Protein AF-A0AAW9JE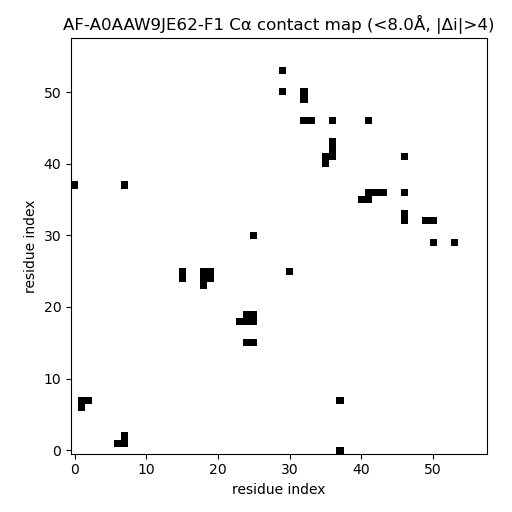62-F1 (afdb_monomer)

Organism: Bacillus thuringiensis (NCBI:txid1428)

InterPro domains:
  IPR033788 Antitoxin VbhA-like [cd11586] (6-55)
  IPR041535 Antitoxin VbhA [PF18495] (10-51)
  IPR043038 Antitoxin VbhA domain superfamily [G3DSA:1.10.8.1050] (3-58)

Nearest PDB structures (foldseek):
  5eu0-assembly1_B  TM=6.645E-01  e=8.819E-02  Bartonella rochalimae ATCC BAA-1498
  5nh2-assembly1_B  TM=6.516E-01  e=4.555E-01  Bartonella henselae str. Houston-1

Mean predicted aligned error: 2.87 Å

Secondary structure (DSSP, 8-state):
--SSHHHHHHHHHHHHHHHHHTT----HHHHHHHHHHHTTSS-HHHHHHHHHHHHH--

Foldseek 3Di:
DDPDPVSVVVVLVVVQVVCVVVVHHQDPQNVVLVVCVVVVVDDPVVSVVSVVVVVPPD

Sequence (58 aa):
MFKNEEELQKAFEAAKATLAIEGLTVTKEMEKVIKDKLRGKITMEELIHLADAIARRK

Radius of gyration: 12.03 Å; Cα contacts (8 Å, |Δi|>4): 26; chains: 1; bounding box: 28×25×30 Å

Solvent-accessible surface area (backbone atoms only — not comparable to full-atom values): 3506 Å² total; per-residue (Å²): 130,72,91,46,71,67,56,45,48,52,55,50,52,52,52,50,51,57,39,44,75,74,72,41,82,81,49,76,68,56,50,50,52,54,50,37,38,77,70,64,76,44,51,72,68,53,48,53,54,52,51,51,54,63,69,64,71,116

pLDDT: mean 94.54, std 6.19, range [59.69, 98.5]

Structure (mmCIF, N/CA/C/O backbone):
data_AF-A0AAW9JE62-F1
#
_entry.id   AF-A0AAW9JE62-F1
#
loop_
_atom_site.group_PDB
_atom_site.id
_atom_site.type_symbol
_atom_site.label_atom_id
_atom_site.label_alt_id
_atom_site.label_comp_id
_atom_site.label_asym_id
_atom_site.label_entity_id
_atom_site.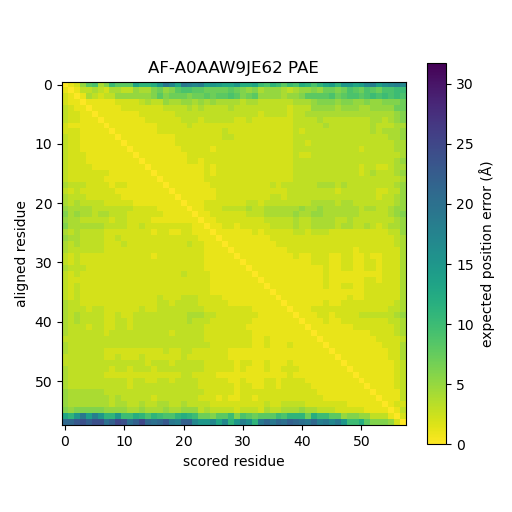label_seq_id
_atom_site.pdbx_PDB_ins_code
_atom_site.Cartn_x
_atom_site.Cartn_y
_atom_site.Cartn_z
_atom_site.occupancy
_atom_site.B_iso_or_equiv
_atom_site.auth_seq_id
_atom_site.auth_comp_id
_atom_site.auth_asym_id
_atom_site.auth_atom_id
_atom_site.pdbx_PDB_model_num
ATOM 1 N N . MET A 1 1 ? -2.984 2.783 13.682 1.00 70.38 1 MET A N 1
ATOM 2 C CA . MET A 1 1 ? -3.688 3.517 12.607 1.00 70.38 1 MET A CA 1
ATOM 3 C C . MET A 1 1 ? -2.973 4.849 12.442 1.00 70.38 1 MET A C 1
ATOM 5 O O . MET A 1 1 ? -2.574 5.403 13.461 1.00 70.38 1 MET A O 1
ATOM 9 N N . PHE A 1 2 ? -2.728 5.304 11.212 1.00 86.56 2 PHE A N 1
ATOM 10 C CA . PHE A 1 2 ? -2.055 6.586 10.959 1.00 86.56 2 PHE A CA 1
ATOM 11 C C . PHE A 1 2 ? -2.909 7.747 11.471 1.00 86.56 2 PHE A C 1
ATOM 13 O O . PHE A 1 2 ? -4.135 7.690 11.376 1.00 86.56 2 PHE A O 1
ATOM 20 N N . LYS A 1 3 ? -2.277 8.785 1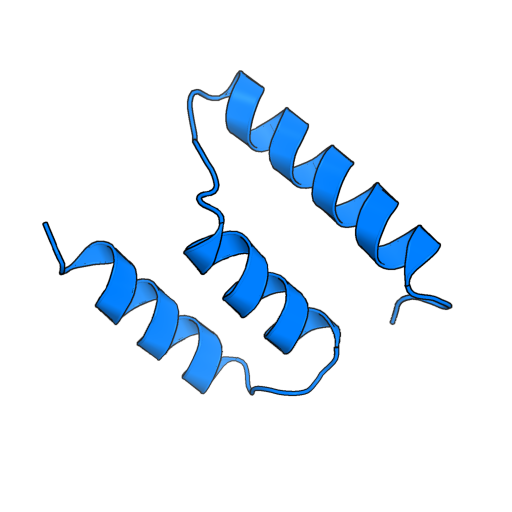2.019 1.00 88.62 3 LYS A N 1
ATOM 21 C CA . LYS A 1 3 ? -2.976 9.936 12.606 1.00 88.62 3 LYS A CA 1
ATOM 22 C C . LYS A 1 3 ? -3.519 10.880 11.538 1.00 88.62 3 LYS A C 1
ATOM 24 O O . LYS A 1 3 ? -4.508 11.563 11.780 1.00 88.62 3 LYS A O 1
ATOM 29 N N . ASN A 1 4 ? -2.868 10.942 10.377 1.00 92.06 4 ASN A N 1
ATOM 30 C CA . ASN A 1 4 ? -3.275 11.767 9.244 1.00 92.06 4 ASN A CA 1
ATOM 31 C C . ASN A 1 4 ? -2.709 11.229 7.914 1.00 92.06 4 ASN A C 1
ATOM 33 O O . ASN A 1 4 ? -1.926 10.276 7.882 1.00 92.06 4 ASN A O 1
ATOM 37 N N . GLU A 1 5 ? -3.123 11.854 6.810 1.00 92.38 5 GLU A N 1
ATOM 38 C CA . GLU A 1 5 ? -2.711 11.476 5.453 1.00 92.38 5 GLU A CA 1
ATOM 39 C C . GLU A 1 5 ? -1.210 11.710 5.202 1.00 92.38 5 GLU A C 1
ATOM 41 O O . GLU A 1 5 ? -0.588 10.946 4.471 1.00 92.38 5 GLU A O 1
ATOM 46 N N . GLU A 1 6 ? -0.602 12.715 5.837 1.00 95.00 6 GLU A N 1
ATOM 47 C CA . GLU A 1 6 ? 0.833 12.989 5.704 1.00 95.00 6 GLU A CA 1
ATOM 48 C C . GLU A 1 6 ? 1.682 11.867 6.322 1.00 95.00 6 GLU A C 1
ATOM 50 O O . GLU A 1 6 ? 2.666 11.426 5.727 1.00 95.00 6 GLU A O 1
ATOM 55 N N . GLU A 1 7 ? 1.291 11.367 7.495 1.00 94.81 7 GLU A N 1
ATOM 56 C CA . GLU A 1 7 ? 1.955 10.250 8.169 1.00 94.81 7 GLU A CA 1
ATOM 57 C C . GLU A 1 7 ? 1.830 8.961 7.349 1.00 94.81 7 GLU A C 1
ATOM 59 O O . GLU A 1 7 ? 2.824 8.262 7.145 1.00 94.81 7 GLU A O 1
ATOM 64 N N . LEU A 1 8 ? 0.632 8.687 6.817 1.00 93.88 8 LEU A N 1
ATOM 65 C CA . LEU A 1 8 ? 0.404 7.575 5.893 1.00 93.88 8 LEU A CA 1
ATOM 66 C C . LEU A 1 8 ? 1.304 7.694 4.656 1.00 93.88 8 LEU A C 1
ATOM 68 O O . LEU A 1 8 ? 1.953 6.721 4.273 1.00 93.88 8 LEU A O 1
ATOM 72 N N . GLN A 1 9 ? 1.367 8.879 4.047 1.00 94.69 9 GLN A N 1
ATOM 73 C CA . GLN A 1 9 ? 2.171 9.121 2.855 1.00 94.69 9 GLN A CA 1
ATOM 74 C C . GLN A 1 9 ? 3.664 8.918 3.131 1.00 94.69 9 GLN A C 1
ATOM 76 O O . GLN A 1 9 ? 4.328 8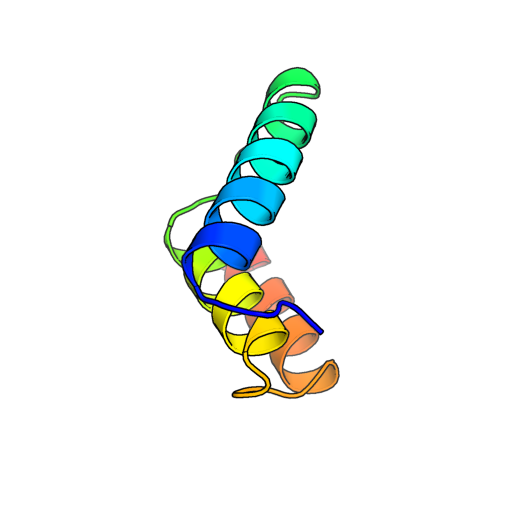.224 2.366 1.00 94.69 9 GLN A O 1
ATOM 81 N N . LYS A 1 10 ? 4.193 9.455 4.236 1.00 95.75 10 LYS A N 1
ATOM 82 C CA . LYS A 1 10 ? 5.603 9.270 4.620 1.00 95.75 10 LYS A CA 1
ATOM 83 C C . LYS A 1 10 ? 5.945 7.799 4.848 1.00 95.75 10 LYS A C 1
ATOM 85 O O . LYS A 1 10 ? 6.959 7.328 4.340 1.00 95.75 10 LYS A O 1
ATOM 90 N N . ALA A 1 11 ? 5.097 7.069 5.573 1.00 95.06 11 ALA A N 1
ATOM 91 C CA . ALA A 1 11 ? 5.303 5.644 5.816 1.00 95.06 11 ALA A CA 1
ATOM 92 C C . ALA A 1 11 ? 5.240 4.824 4.518 1.00 95.06 11 ALA A C 1
ATOM 94 O O . ALA A 1 11 ? 6.043 3.913 4.318 1.00 95.06 11 ALA A O 1
ATOM 95 N N . PHE A 1 12 ? 4.316 5.170 3.618 1.00 95.31 12 PHE A N 1
ATOM 96 C CA . PHE A 1 12 ? 4.184 4.511 2.325 1.00 95.31 12 PHE A CA 1
ATOM 97 C C . PHE A 1 12 ? 5.399 4.758 1.418 1.00 95.31 12 PHE A C 1
ATOM 99 O O . PHE A 1 12 ? 5.931 3.806 0.852 1.00 95.31 12 PHE A O 1
ATOM 106 N N . GLU A 1 13 ? 5.879 6.002 1.308 1.00 95.56 13 GLU A N 1
ATOM 107 C CA . GLU A 1 13 ? 7.078 6.317 0.515 1.00 95.56 13 GLU A CA 1
ATOM 108 C C . GLU A 1 13 ? 8.334 5.642 1.077 1.00 95.56 13 GLU A C 1
ATOM 110 O O . GLU A 1 13 ? 9.146 5.131 0.309 1.00 95.56 13 GLU A O 1
ATOM 115 N N . ALA A 1 14 ? 8.471 5.561 2.405 1.00 96.38 14 ALA A N 1
ATOM 116 C CA . ALA A 1 14 ? 9.567 4.823 3.030 1.00 96.38 14 ALA A CA 1
ATOM 117 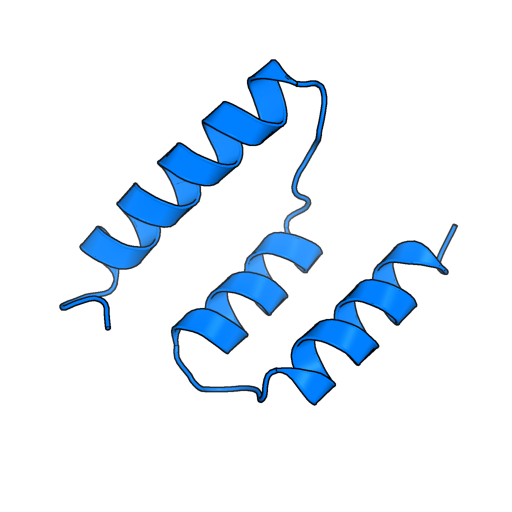C C . ALA A 1 14 ? 9.534 3.331 2.648 1.00 96.38 14 ALA A C 1
ATOM 119 O O . ALA A 1 14 ? 10.542 2.790 2.199 1.00 96.38 14 ALA A O 1
ATOM 120 N N . ALA A 1 15 ? 8.368 2.683 2.744 1.00 96.31 15 ALA A N 1
ATOM 121 C CA . ALA A 1 15 ? 8.208 1.282 2.348 1.00 96.31 15 ALA A CA 1
ATOM 122 C C . ALA A 1 15 ? 8.480 1.065 0.848 1.00 96.31 15 ALA A C 1
ATOM 124 O O . ALA A 1 15 ? 9.150 0.107 0.462 1.00 96.31 15 ALA A O 1
ATOM 125 N N . LYS A 1 16 ? 8.005 1.976 -0.008 1.00 96.19 16 LYS A N 1
ATOM 126 C CA . LYS A 1 16 ? 8.242 1.947 -1.456 1.00 96.19 16 LYS A CA 1
ATOM 127 C C . LYS A 1 16 ? 9.725 2.087 -1.799 1.00 96.19 16 LYS A C 1
ATOM 129 O O . LYS A 1 16 ? 10.202 1.382 -2.683 1.00 96.19 16 LYS A O 1
ATOM 134 N N . ALA A 1 17 ? 10.456 2.949 -1.093 1.00 96.62 17 ALA A N 1
ATOM 135 C CA . ALA A 1 17 ? 11.899 3.091 -1.257 1.00 96.62 17 ALA A CA 1
ATOM 136 C C . ALA A 1 17 ? 12.647 1.805 -0.864 1.00 96.62 17 ALA A C 1
ATOM 138 O O . ALA A 1 17 ? 13.545 1.387 -1.589 1.00 96.62 17 ALA A O 1
ATOM 139 N N . THR A 1 18 ? 12.246 1.138 0.225 1.00 97.56 18 THR A N 1
ATOM 140 C CA . THR A 1 18 ? 12.817 -0.162 0.619 1.00 97.56 18 THR A CA 1
ATOM 141 C C . THR A 1 18 ? 12.597 -1.229 -0.451 1.00 97.56 18 THR A C 1
ATOM 143 O O . THR A 1 18 ? 13.543 -1.904 -0.838 1.00 97.56 18 THR A O 1
ATOM 146 N N . LEU A 1 19 ? 11.382 -1.332 -0.995 1.00 96.94 19 LEU A N 1
ATOM 147 C CA . LEU A 1 19 ? 11.085 -2.261 -2.089 1.00 96.94 19 LEU A CA 1
ATOM 148 C C . LEU A 1 19 ? 11.922 -1.955 -3.340 1.00 96.94 19 LEU A C 1
ATOM 150 O O . LEU A 1 19 ? 12.454 -2.868 -3.967 1.00 96.94 19 LEU A O 1
ATOM 154 N N . ALA A 1 20 ? 12.102 -0.675 -3.669 1.00 97.19 20 ALA A N 1
ATOM 155 C CA . ALA A 1 20 ? 12.909 -0.266 -4.814 1.00 97.19 20 ALA A CA 1
ATOM 156 C C . ALA A 1 20 ? 14.391 -0.659 -4.675 1.00 97.19 20 ALA A C 1
ATOM 158 O O . ALA A 1 20 ? 15.006 -1.030 -5.675 1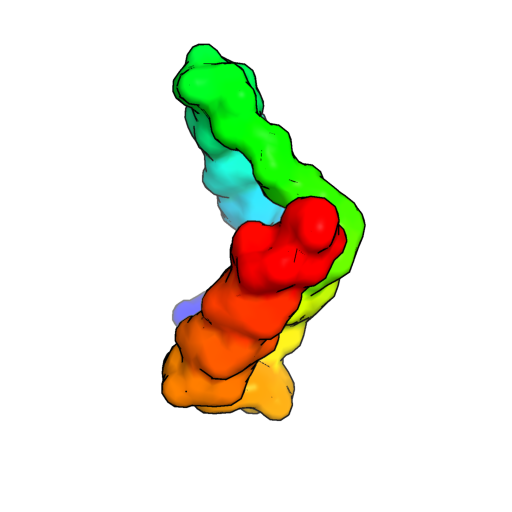.00 97.19 20 ALA A O 1
ATOM 159 N N . ILE A 1 21 ? 14.956 -0.634 -3.459 1.00 97.44 21 ILE A N 1
ATOM 160 C CA . ILE A 1 21 ? 16.323 -1.125 -3.183 1.00 97.44 21 ILE A CA 1
ATOM 161 C C . ILE A 1 21 ? 16.453 -2.613 -3.541 1.00 97.44 21 ILE A C 1
ATOM 163 O O . ILE A 1 21 ? 17.484 -3.032 -4.060 1.00 97.44 21 ILE A O 1
ATOM 167 N N . GLU A 1 22 ? 15.397 -3.397 -3.331 1.00 97.31 22 GLU A N 1
ATOM 168 C CA . GLU A 1 22 ? 15.335 -4.822 -3.684 1.00 97.31 22 GLU A CA 1
ATOM 169 C C . GLU A 1 22 ? 14.987 -5.067 -5.166 1.00 97.31 22 GLU A C 1
ATOM 171 O O . GLU A 1 22 ? 14.783 -6.205 -5.587 1.00 97.31 22 GLU A O 1
ATOM 176 N N . GLY A 1 23 ? 14.903 -4.010 -5.980 1.00 96.94 23 GLY A N 1
ATOM 177 C CA . GLY A 1 23 ? 14.500 -4.095 -7.385 1.00 96.94 23 GLY A CA 1
ATOM 178 C C . GLY A 1 23 ? 12.997 -4.320 -7.587 1.00 96.94 23 GLY A C 1
ATOM 179 O O . GLY A 1 23 ? 12.560 -4.605 -8.703 1.00 96.94 23 GLY A O 1
ATOM 180 N N . LEU A 1 24 ? 12.187 -4.179 -6.535 1.00 95.94 24 LEU A N 1
ATOM 181 C CA . LEU A 1 24 ? 10.736 -4.316 -6.593 1.00 95.94 24 LEU A CA 1
ATOM 182 C C . LEU A 1 24 ? 10.088 -2.956 -6.869 1.00 95.94 24 LEU A C 1
ATOM 184 O O . LEU A 1 24 ? 10.332 -1.965 -6.184 1.00 95.94 24 LEU A O 1
ATOM 188 N N . THR A 1 25 ? 9.218 -2.903 -7.876 1.00 94.12 25 THR A N 1
ATOM 189 C CA . THR A 1 25 ? 8.501 -1.676 -8.245 1.00 94.12 25 THR A CA 1
ATOM 190 C C . THR A 1 25 ? 7.051 -1.741 -7.788 1.00 94.12 25 THR A C 1
ATOM 192 O O . THR A 1 25 ? 6.317 -2.654 -8.160 1.00 94.12 25 THR A O 1
ATOM 195 N N . VAL A 1 26 ? 6.608 -0.722 -7.050 1.00 95.69 26 VAL A N 1
ATOM 196 C CA . VAL A 1 26 ? 5.189 -0.521 -6.722 1.00 95.69 26 VAL A CA 1
ATOM 197 C C . VAL A 1 26 ? 4.566 0.406 -7.763 1.00 95.69 26 VAL A C 1
ATOM 199 O O . VAL A 1 26 ? 4.907 1.589 -7.837 1.00 95.69 26 VAL A O 1
ATOM 202 N N . THR A 1 27 ? 3.655 -0.122 -8.581 1.00 95.12 27 THR A N 1
ATOM 203 C CA . THR A 1 27 ? 2.945 0.675 -9.594 1.00 95.12 27 THR A CA 1
ATOM 204 C C . THR A 1 27 ? 1.921 1.614 -8.948 1.00 95.12 27 THR A C 1
ATOM 206 O O . THR A 1 27 ? 1.515 1.429 -7.800 1.00 95.12 27 THR A O 1
ATOM 209 N N . LYS A 1 28 ? 1.436 2.610 -9.704 1.00 95.31 28 LYS A N 1
ATOM 210 C CA . LYS A 1 28 ? 0.366 3.512 -9.234 1.00 95.31 28 LYS A CA 1
ATOM 211 C C . LYS A 1 28 ? -0.925 2.766 -8.873 1.00 95.31 28 LYS A C 1
ATOM 213 O O . LYS A 1 28 ? -1.626 3.170 -7.950 1.00 95.31 28 LYS A O 1
ATOM 218 N N . GLU A 1 29 ? -1.239 1.687 -9.592 1.00 96.06 29 GLU A N 1
ATOM 219 C CA . GLU A 1 29 ? -2.416 0.859 -9.311 1.00 96.06 29 GLU A CA 1
ATOM 220 C C . GLU A 1 29 ? -2.250 0.107 -7.985 1.00 96.06 29 GLU A C 1
ATOM 222 O O . GLU A 1 29 ? -3.127 0.185 -7.125 1.00 96.06 29 GLU A O 1
ATOM 227 N N . MET A 1 30 ? -1.095 -0.534 -7.773 1.00 96.56 30 MET A N 1
ATOM 228 C CA . MET A 1 30 ? -0.773 -1.207 -6.508 1.00 96.56 30 MET A CA 1
ATOM 229 C C . MET A 1 30 ? -0.810 -0.228 -5.331 1.00 96.56 30 MET A C 1
ATOM 231 O O . MET A 1 30 ? -1.418 -0.511 -4.301 1.00 96.56 30 MET A O 1
ATOM 235 N N . GLU A 1 31 ? -0.217 0.955 -5.500 1.00 96.50 31 GLU A N 1
ATOM 236 C CA . GLU A 1 31 ? -0.223 2.019 -4.496 1.00 96.50 31 GLU A CA 1
ATOM 237 C C . GLU A 1 31 ? -1.643 2.433 -4.097 1.00 96.50 31 GLU A C 1
ATOM 239 O O . GLU A 1 31 ? -1.935 2.558 -2.905 1.00 96.50 31 GLU A O 1
ATOM 244 N N . LYS A 1 32 ? -2.546 2.597 -5.071 1.00 96.62 32 LYS A N 1
ATOM 245 C CA . LYS A 1 32 ? -3.948 2.920 -4.795 1.00 96.62 32 LYS A CA 1
ATOM 246 C C . LYS A 1 32 ? -4.600 1.848 -3.919 1.00 96.62 32 LYS A C 1
ATOM 248 O O . LYS A 1 32 ? -5.209 2.196 -2.909 1.00 96.62 32 LYS A O 1
ATOM 253 N N . VAL A 1 33 ? -4.459 0.571 -4.279 1.00 97.50 33 VAL A N 1
ATOM 254 C CA . VAL A 1 33 ? -5.088 -0.543 -3.548 1.00 97.50 33 VAL A CA 1
ATOM 255 C C . VAL A 1 33 ? -4.522 -0.663 -2.128 1.00 97.50 33 VAL A C 1
ATOM 257 O O . VAL A 1 33 ? -5.286 -0.779 -1.170 1.00 97.50 33 VAL A O 1
ATOM 260 N N . ILE A 1 34 ? -3.200 -0.548 -1.962 1.00 96.19 34 ILE A N 1
ATOM 261 C CA . ILE A 1 34 ? -2.560 -0.586 -0.639 1.00 96.19 34 ILE A CA 1
ATOM 262 C C . ILE A 1 34 ? -3.062 0.573 0.233 1.00 96.19 34 ILE A C 1
ATOM 264 O O . ILE A 1 34 ? -3.460 0.360 1.379 1.00 96.19 34 ILE A O 1
ATOM 268 N N . LYS A 1 35 ? -3.111 1.800 -0.299 1.00 95.19 35 LYS A N 1
ATOM 269 C CA . LYS A 1 35 ? -3.612 2.960 0.453 1.00 95.19 35 LYS A CA 1
ATOM 270 C C . LYS A 1 35 ? -5.101 2.852 0.773 1.00 95.19 35 LYS A C 1
ATOM 272 O O . LYS A 1 35 ? -5.504 3.244 1.865 1.00 95.19 35 LYS A O 1
ATOM 277 N N . ASP A 1 36 ? -5.923 2.313 -0.126 1.00 96.25 36 ASP A N 1
ATOM 278 C CA . ASP A 1 36 ? -7.341 2.058 0.151 1.00 96.25 36 ASP A CA 1
ATOM 279 C C . ASP A 1 36 ? -7.499 1.070 1.323 1.00 96.25 36 ASP A C 1
ATOM 281 O O . ASP A 1 36 ? -8.332 1.304 2.206 1.00 96.25 36 ASP A O 1
ATOM 285 N N . LYS A 1 37 ? -6.629 0.051 1.430 1.00 95.69 37 LYS A N 1
ATOM 286 C CA . LYS A 1 37 ? -6.598 -0.837 2.602 1.00 95.69 37 LYS A CA 1
ATOM 287 C C . LYS A 1 37 ? -6.174 -0.110 3.879 1.00 95.69 37 LYS A C 1
ATOM 289 O O . LYS A 1 37 ? -6.828 -0.256 4.913 1.00 95.69 37 LYS A O 1
ATOM 294 N N . LEU A 1 38 ? -5.102 0.681 3.827 1.00 93.31 38 LEU A N 1
ATOM 295 C CA . LEU A 1 38 ? -4.583 1.408 4.996 1.00 93.31 38 LEU A CA 1
ATOM 296 C C . LEU A 1 38 ? -5.561 2.473 5.519 1.00 93.31 38 LEU A C 1
ATOM 298 O O . LEU A 1 38 ? -5.565 2.762 6.715 1.00 93.31 38 LEU A O 1
ATOM 302 N N . ARG A 1 39 ? -6.426 3.005 4.648 1.00 93.38 39 ARG A N 1
ATOM 303 C CA . ARG A 1 39 ? -7.534 3.908 5.002 1.00 93.38 39 ARG A CA 1
ATOM 304 C C . ARG A 1 39 ? -8.809 3.181 5.449 1.00 93.38 39 ARG A C 1
ATOM 306 O O . ARG A 1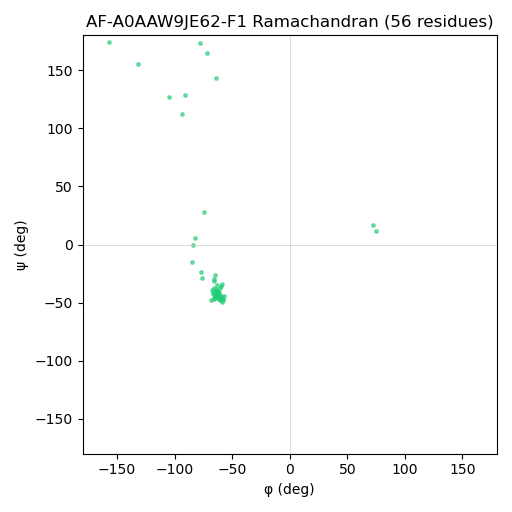 39 ? -9.797 3.840 5.752 1.00 93.38 39 ARG A O 1
ATOM 31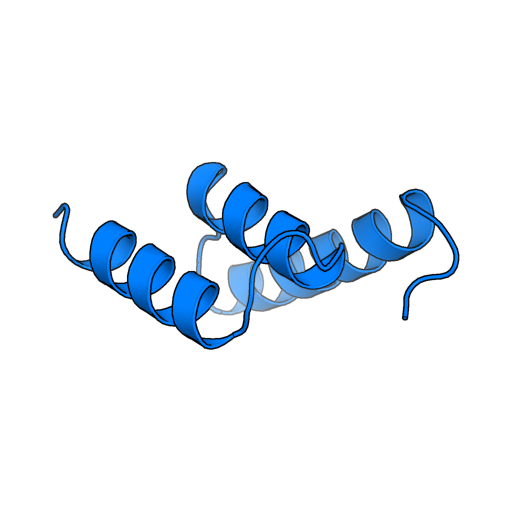3 N N . GLY A 1 40 ? -8.814 1.847 5.465 1.00 94.31 40 GLY A N 1
ATOM 314 C CA . GLY A 1 40 ? -9.972 1.045 5.867 1.00 94.31 40 GLY A CA 1
ATOM 315 C C . GLY A 1 40 ? -11.124 1.028 4.857 1.00 94.31 40 GLY A C 1
ATOM 316 O O . GLY A 1 40 ? -12.230 0.657 5.228 1.00 94.31 40 GLY A O 1
ATOM 317 N N . LYS A 1 41 ? -10.887 1.421 3.597 1.00 97.06 41 LYS A N 1
ATOM 318 C CA . LYS A 1 41 ? -11.914 1.408 2.539 1.00 97.06 41 LYS A CA 1
ATOM 319 C C . LYS A 1 41 ? -12.186 0.013 1.982 1.00 97.06 41 LYS A C 1
ATOM 321 O O . LYS A 1 41 ? -13.249 -0.194 1.413 1.00 97.06 41 LYS A O 1
ATOM 326 N N . ILE A 1 42 ? -11.214 -0.890 2.115 1.00 98.06 42 ILE A N 1
ATOM 327 C CA . ILE A 1 42 ? -11.315 -2.288 1.689 1.00 98.06 42 ILE A CA 1
ATOM 328 C C . ILE A 1 42 ? -10.841 -3.243 2.792 1.00 98.06 42 ILE A C 1
ATOM 330 O O . ILE A 1 42 ? -10.036 -2.884 3.670 1.00 98.06 42 ILE A O 1
ATOM 334 N N . THR A 1 43 ? -11.324 -4.479 2.760 1.00 98.38 43 THR A N 1
ATOM 335 C CA . THR A 1 43 ? -10.906 -5.555 3.664 1.00 98.38 43 THR A CA 1
ATOM 336 C C . THR A 1 43 ? -9.552 -6.144 3.254 1.00 98.38 43 THR A C 1
ATOM 338 O O . THR A 1 43 ? -8.955 -5.765 2.245 1.00 98.38 43 THR A O 1
ATOM 341 N N . MET A 1 44 ? -9.005 -7.035 4.088 1.00 97.81 44 MET A N 1
ATOM 342 C CA . MET A 1 44 ? -7.784 -7.761 3.722 1.00 97.81 44 MET A CA 1
ATOM 343 C C . MET A 1 44 ? -8.057 -8.733 2.566 1.00 97.81 44 MET A C 1
ATOM 345 O O . MET A 1 44 ? -7.240 -8.841 1.657 1.00 97.81 44 MET A O 1
ATOM 349 N N . GLU A 1 45 ? -9.216 -9.390 2.566 1.00 98.50 45 GLU A N 1
ATOM 350 C CA . GLU A 1 45 ? -9.643 -10.294 1.495 1.00 98.50 45 GLU A CA 1
ATOM 351 C C . GLU A 1 45 ? -9.762 -9.552 0.157 1.00 98.50 45 GLU A C 1
ATOM 353 O O . GLU A 1 45 ? -9.242 -10.015 -0.857 1.00 98.50 45 GLU A O 1
ATOM 358 N N . GLU A 1 46 ? -10.366 -8.361 0.153 1.00 98.50 46 GLU A N 1
ATOM 359 C CA . GLU A 1 46 ? -10.458 -7.516 -1.043 1.00 98.50 46 GLU A CA 1
ATOM 360 C C . GLU A 1 46 ? -9.076 -7.074 -1.547 1.00 98.50 46 GLU A C 1
ATOM 362 O O . GLU A 1 46 ? -8.829 -7.106 -2.753 1.00 98.50 46 GLU A O 1
ATOM 367 N N . LEU A 1 47 ? -8.147 -6.720 -0.646 1.00 98.19 47 LEU A N 1
ATOM 368 C CA . LEU A 1 47 ? -6.756 -6.426 -1.014 1.00 98.19 47 LEU A CA 1
ATOM 369 C C . LEU A 1 47 ? -6.102 -7.629 -1.712 1.00 98.19 47 LEU A C 1
ATOM 371 O O . LEU A 1 47 ? -5.487 -7.449 -2.762 1.00 98.19 47 LEU A O 1
ATOM 375 N N . ILE A 1 48 ? -6.237 -8.836 -1.154 1.00 98.19 48 ILE A N 1
ATOM 376 C CA . ILE A 1 48 ? -5.653 -10.062 -1.722 1.00 98.19 48 ILE A CA 1
ATOM 377 C C . ILE A 1 48 ? -6.229 -10.336 -3.116 1.00 98.19 48 ILE A C 1
ATOM 379 O O . ILE A 1 48 ? -5.469 -10.577 -4.053 1.00 98.19 48 ILE A O 1
ATOM 383 N N . HIS A 1 49 ? -7.551 -10.238 -3.280 1.00 98.06 49 HIS A N 1
ATOM 384 C CA . HIS A 1 49 ? -8.205 -10.442 -4.573 1.00 98.06 49 HIS A CA 1
ATOM 385 C C . HIS A 1 49 ? -7.766 -9.419 -5.628 1.00 98.06 49 HIS A C 1
ATOM 387 O O . HIS A 1 49 ? -7.471 -9.792 -6.764 1.00 98.06 49 HIS A O 1
ATOM 393 N N . LEU A 1 50 ? -7.688 -8.136 -5.266 1.00 97.81 50 LEU A N 1
ATOM 394 C CA . LEU A 1 50 ? -7.232 -7.087 -6.179 1.00 97.81 50 LEU A CA 1
ATOM 395 C C . LEU A 1 50 ? -5.752 -7.260 -6.541 1.00 97.81 50 LEU A C 1
ATOM 397 O O . LEU A 1 50 ? -5.393 -7.103 -7.706 1.00 97.81 50 LEU A O 1
ATOM 401 N N . ALA A 1 51 ? -4.902 -7.617 -5.576 1.00 96.44 51 ALA A N 1
ATOM 402 C CA . ALA A 1 51 ? -3.486 -7.880 -5.817 1.00 96.44 51 ALA A CA 1
ATOM 403 C C . ALA A 1 51 ? -3.271 -9.078 -6.759 1.00 96.44 51 ALA A C 1
ATOM 405 O O . ALA A 1 51 ? -2.474 -8.978 -7.692 1.00 96.44 51 ALA A O 1
ATOM 406 N N . ASP A 1 52 ? -4.014 -10.175 -6.573 1.00 97.06 52 ASP A N 1
ATOM 407 C CA . ASP A 1 52 ? -3.981 -11.344 -7.463 1.00 97.06 52 ASP A CA 1
ATOM 408 C C . ASP A 1 52 ? -4.448 -10.979 -8.882 1.00 97.06 52 ASP A C 1
ATOM 410 O O . ASP A 1 52 ? -3.778 -11.303 -9.865 1.00 97.06 52 ASP A O 1
ATOM 414 N N . ALA A 1 53 ? -5.535 -10.211 -9.001 1.00 96.75 53 ALA A N 1
ATOM 415 C CA . ALA A 1 53 ? -6.016 -9.727 -10.291 1.00 96.75 53 ALA A CA 1
ATOM 416 C C . ALA A 1 53 ? -4.975 -8.849 -11.007 1.00 96.75 53 ALA A C 1
ATOM 418 O O . ALA A 1 53 ? -4.756 -9.026 -12.204 1.00 96.75 53 ALA A O 1
ATOM 419 N N . ILE A 1 54 ? -4.306 -7.934 -10.295 1.00 95.56 54 ILE A N 1
ATOM 420 C CA . ILE A 1 54 ? -3.218 -7.107 -10.847 1.00 95.56 54 ILE A CA 1
ATOM 421 C C . ILE A 1 54 ? -2.058 -7.992 -11.320 1.00 95.56 54 ILE A C 1
ATOM 423 O O . ILE A 1 54 ? -1.554 -7.803 -12.426 1.00 95.56 54 ILE A O 1
ATOM 427 N N . ALA A 1 55 ? -1.654 -8.982 -10.520 1.00 93.81 55 ALA A N 1
ATOM 428 C CA . ALA A 1 55 ? -0.530 -9.863 -10.835 1.00 93.81 55 ALA A CA 1
ATOM 429 C C . ALA A 1 55 ? -0.776 -10.754 -12.067 1.00 93.81 55 ALA A C 1
ATOM 431 O O . ALA A 1 55 ? 0.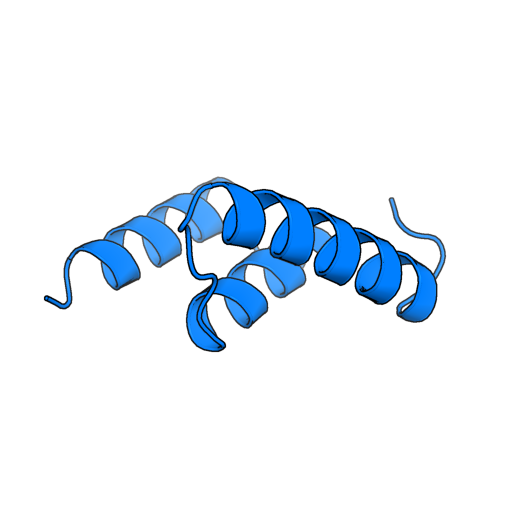173 -11.102 -12.773 1.00 93.81 55 ALA A O 1
ATOM 432 N N . ARG A 1 56 ? -2.037 -11.121 -12.336 1.00 94.94 56 ARG A N 1
ATOM 433 C CA . ARG A 1 56 ? -2.428 -11.993 -13.457 1.00 94.94 56 ARG A CA 1
ATOM 434 C C . ARG A 1 56 ? -2.629 -11.279 -14.793 1.00 94.94 56 ARG A C 1
ATOM 436 O O . ARG A 1 56 ? -2.653 -11.965 -15.807 1.00 94.94 56 ARG A O 1
ATOM 443 N N . ARG A 1 57 ? -2.751 -9.946 -14.835 1.00 85.81 57 ARG A N 1
ATOM 444 C CA . ARG A 1 57 ? -2.943 -9.160 -16.080 1.00 85.81 57 ARG A CA 1
ATOM 445 C C . ARG A 1 57 ? -1.674 -9.025 -16.944 1.00 85.81 57 ARG A C 1
ATOM 447 O O . ARG A 1 57 ? -1.514 -8.018 -17.630 1.00 85.81 57 ARG A O 1
ATOM 454 N N . LYS A 1 58 ? -0.761 -9.995 -16.872 1.00 59.69 58 LYS A N 1
ATOM 455 C CA . LYS A 1 58 ? 0.426 -10.028 -17.732 1.00 59.69 58 LYS A CA 1
ATOM 456 C C . LYS A 1 58 ? 0.051 -10.176 -19.200 1.00 59.69 58 LYS A C 1
ATOM 458 O O . LYS A 1 58 ? -0.888 -10.951 -19.482 1.00 59.69 58 LYS A O 1
#